Protein AF-A0A535KXI9-F1 (afdb_monomer_lite)

Secondary structure (DSSP, 8-state):
--TTS--HHHHHH-GGGTSSS---HHHHHHHHHHHHHHHHHHHHHHHHHHHHHHHHHHHHHHHHHHHHHHTT--EEE--STHHHHHHHHHHHHHHS-SSTTPPP--EEEGGG-HHHHHHHHHHT-GGG-

Sequence (129 aa):
MNDSEGSEYDRLFYPFLFEGGKASIEDVLAQVRHSTLEKCREVIELRRATLEHSGERIVAAGQAMAQAFAAGATLLAFGNGGSTTDAQDLVTELLNPPFAGWSPLPAIALTNDIAVVTAVGNDVGFDNV

pLDDT: mean 89.34, std 12.69, range [40.22, 98.38]

Structure (mmCIF, N/CA/C/O backbone):
data_AF-A0A535KXI9-F1
#
_entry.id   AF-A0A535KXI9-F1
#
loop_
_atom_site.group_PDB
_atom_site.id
_atom_site.type_symbol
_atom_site.label_atom_id
_atom_site.label_alt_id
_atom_site.label_comp_id
_atom_site.label_asym_id
_atom_site.label_entity_id
_atom_site.label_seq_id
_atom_site.pdbx_PDB_ins_code
_atom_site.Cartn_x
_atom_site.Cartn_y
_atom_site.Cartn_z
_atom_site.occupancy
_atom_site.B_iso_or_equiv
_atom_site.auth_seq_id
_atom_site.auth_comp_id
_atom_site.auth_asym_id
_atom_site.auth_atom_id
_atom_site.pdbx_PDB_model_num
ATOM 1 N N . MET A 1 1 ? 33.496 -24.073 -16.289 1.00 40.22 1 MET A N 1
ATOM 2 C CA . MET A 1 1 ? 32.060 -23.803 -16.490 1.00 40.22 1 MET A CA 1
ATOM 3 C C . MET A 1 1 ? 31.958 -22.381 -16.990 1.00 40.22 1 MET A C 1
ATOM 5 O O . MET A 1 1 ? 32.615 -21.518 -16.427 1.00 40.22 1 MET A O 1
ATOM 9 N N . ASN A 1 2 ? 31.312 -22.188 -18.135 1.00 41.38 2 ASN A N 1
ATOM 10 C CA . ASN A 1 2 ? 31.243 -20.902 -18.817 1.00 41.38 2 ASN A CA 1
ATOM 11 C C . ASN A 1 2 ? 30.023 -20.155 -18.248 1.00 41.38 2 ASN A C 1
ATOM 13 O O . ASN A 1 2 ? 28.908 -20.391 -18.696 1.00 41.38 2 ASN A O 1
ATOM 17 N N . ASP A 1 3 ? 30.220 -19.305 -17.235 1.00 54.34 3 ASP A N 1
ATOM 18 C CA . ASP A 1 3 ? 29.155 -18.522 -16.562 1.00 54.34 3 ASP A CA 1
ATOM 19 C C . ASP A 1 3 ? 28.507 -17.451 -17.470 1.00 54.34 3 ASP A C 1
ATOM 21 O O . ASP A 1 3 ? 27.724 -16.620 -17.021 1.00 54.34 3 ASP A O 1
ATOM 25 N N . SER A 1 4 ? 28.825 -17.444 -18.765 1.00 56.81 4 SER A N 1
ATOM 26 C CA . SER A 1 4 ? 28.363 -16.447 -19.732 1.00 56.81 4 SER A CA 1
ATOM 27 C C . SER A 1 4 ? 26.992 -16.743 -20.343 1.00 56.81 4 SER A C 1
ATOM 29 O O . SER A 1 4 ? 26.534 -15.966 -21.173 1.00 56.81 4 SER A O 1
ATOM 31 N N . GLU A 1 5 ? 26.368 -17.878 -20.020 1.00 62.66 5 GLU A N 1
ATOM 32 C CA . GLU A 1 5 ? 25.180 -18.356 -20.740 1.00 62.66 5 GLU A CA 1
ATOM 33 C C . GLU A 1 5 ? 23.839 -18.110 -20.029 1.00 62.66 5 GLU A C 1
ATOM 35 O O . GLU A 1 5 ? 22.813 -18.133 -20.712 1.00 62.66 5 GLU A O 1
ATOM 40 N N . GLY A 1 6 ? 23.824 -17.842 -18.716 1.00 65.19 6 GLY A N 1
ATOM 41 C CA . GLY A 1 6 ? 22.587 -17.689 -17.929 1.00 65.19 6 GLY A CA 1
ATOM 42 C C . GLY A 1 6 ? 21.707 -18.950 -17.898 1.00 65.19 6 GLY A C 1
ATOM 43 O O . GLY A 1 6 ? 21.843 -19.854 -18.725 1.00 65.19 6 GLY A O 1
ATOM 44 N N . SER A 1 7 ? 20.798 -19.043 -16.928 1.00 78.56 7 SER A N 1
ATOM 45 C CA . SER A 1 7 ? 19.780 -20.098 -16.896 1.00 78.56 7 SER A CA 1
ATOM 46 C C . SER A 1 7 ? 18.672 -19.847 -17.930 1.00 78.56 7 SER A C 1
ATOM 48 O O . SER A 1 7 ? 18.518 -18.744 -18.455 1.00 78.56 7 SER A O 1
ATOM 50 N N . GLU A 1 8 ? 17.857 -20.865 -18.216 1.00 74.31 8 GLU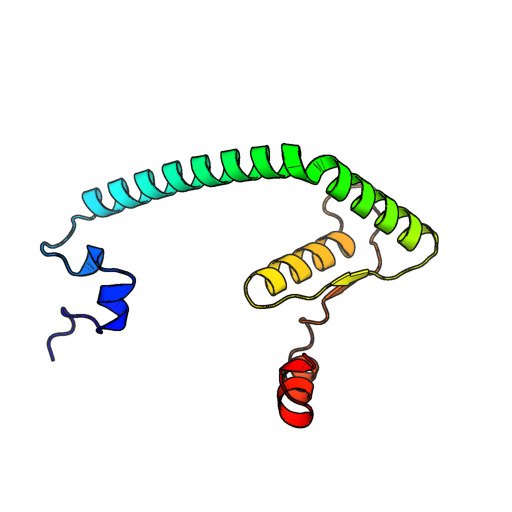 A N 1
ATOM 51 C CA . GLU A 1 8 ? 16.674 -20.729 -19.083 1.00 74.31 8 GLU A CA 1
ATOM 52 C C . GLU A 1 8 ? 15.701 -19.648 -18.569 1.00 74.31 8 GLU A C 1
ATOM 54 O O . GLU A 1 8 ? 15.144 -18.885 -19.359 1.00 74.31 8 GLU A O 1
ATOM 59 N N . TYR A 1 9 ? 15.580 -19.511 -17.244 1.00 71.56 9 TYR A N 1
ATOM 60 C CA . TYR A 1 9 ? 14.810 -18.445 -16.601 1.00 71.56 9 TYR A CA 1
ATOM 61 C C . TYR A 1 9 ? 15.388 -17.058 -16.883 1.00 71.56 9 TYR A C 1
ATOM 63 O O . TYR A 1 9 ? 14.640 -16.130 -17.192 1.00 71.56 9 TYR A O 1
ATOM 71 N N . ASP A 1 10 ? 16.713 -16.917 -16.832 1.00 72.38 10 ASP A N 1
ATOM 72 C CA . ASP A 1 10 ? 17.371 -15.633 -17.081 1.00 72.38 10 ASP A CA 1
ATOM 73 C C . ASP A 1 10 ? 17.147 -15.169 -18.523 1.00 72.38 10 ASP A C 1
ATOM 75 O O . ASP A 1 10 ? 16.924 -13.986 -18.765 1.00 72.38 10 ASP A O 1
ATOM 79 N N . ARG A 1 11 ? 17.120 -16.098 -19.485 1.00 69.12 11 ARG A N 1
ATOM 80 C CA . ARG A 1 11 ? 16.849 -15.781 -20.896 1.00 69.12 11 ARG A CA 1
ATOM 81 C C . ARG A 1 11 ? 15.387 -15.432 -21.162 1.00 69.12 11 ARG A C 1
ATOM 83 O O . ARG A 1 11 ? 15.118 -14.649 -22.065 1.00 69.12 11 ARG A O 1
ATOM 90 N N . LEU A 1 12 ? 14.453 -15.984 -20.388 1.00 74.00 12 LEU A N 1
ATOM 91 C CA . LEU A 1 12 ? 13.030 -15.662 -20.506 1.00 74.00 12 LEU A CA 1
ATOM 92 C C . LEU A 1 12 ? 12.717 -14.255 -19.978 1.00 74.00 12 LEU A C 1
ATOM 94 O O . LEU A 1 12 ? 11.966 -13.515 -20.610 1.00 74.00 12 LEU A O 1
ATOM 98 N N . PHE A 1 13 ? 13.281 -13.886 -18.824 1.00 65.94 13 PHE A N 1
ATOM 99 C CA . PHE A 1 13 ? 12.980 -12.609 -18.168 1.00 65.94 13 PHE A CA 1
ATOM 100 C C . PHE A 1 13 ? 13.929 -11.475 -18.561 1.00 65.94 13 PHE A C 1
ATOM 102 O O . PHE A 1 13 ? 13.535 -10.308 -18.528 1.00 65.94 13 PHE A O 1
ATOM 109 N N . TYR A 1 14 ? 15.152 -11.804 -18.976 1.00 6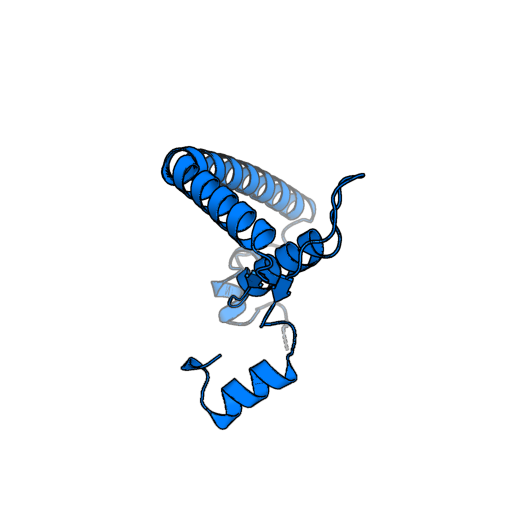8.75 14 TYR A N 1
ATOM 110 C CA . TYR A 1 14 ? 16.179 -10.838 -19.359 1.00 68.75 14 TYR A CA 1
ATOM 111 C C . TYR A 1 14 ? 16.834 -11.185 -20.709 1.00 68.75 14 TYR A C 1
ATOM 113 O O . TYR A 1 14 ? 18.063 -11.226 -20.799 1.00 68.75 14 TYR A O 1
ATOM 121 N N . PRO A 1 15 ? 16.051 -11.408 -21.786 1.00 67.19 15 PRO A N 1
ATOM 122 C CA . PRO A 1 15 ? 16.577 -11.842 -23.089 1.00 67.19 15 PRO A CA 1
ATOM 123 C C . PRO A 1 15 ? 17.662 -10.902 -23.641 1.00 67.19 15 PRO A C 1
ATOM 125 O O . PRO A 1 15 ? 18.659 -11.345 -24.209 1.00 67.19 15 PRO A O 1
ATOM 128 N N . PHE A 1 16 ? 17.543 -9.604 -23.357 1.00 67.38 16 PHE A N 1
ATOM 129 C CA . PHE A 1 16 ? 18.493 -8.560 -23.749 1.00 67.38 16 PHE A CA 1
ATOM 130 C C . PHE A 1 16 ? 19.901 -8.700 -23.136 1.00 67.38 16 PHE A C 1
ATOM 132 O O . PHE A 1 16 ? 20.845 -8.116 -23.663 1.00 67.38 16 PHE A O 1
ATOM 139 N N . LEU A 1 17 ? 20.075 -9.466 -22.049 1.00 65.00 17 LEU A N 1
ATOM 140 C CA . LEU A 1 17 ? 21.400 -9.775 -21.490 1.00 65.00 17 LEU A CA 1
ATOM 141 C C . LEU A 1 17 ? 22.144 -10.853 -22.297 1.00 65.00 17 LEU A C 1
ATOM 143 O O . LEU A 1 17 ? 23.357 -10.998 -22.140 1.00 65.00 17 LEU A O 1
ATOM 147 N N . PHE A 1 18 ? 21.437 -11.597 -23.157 1.00 70.00 18 PHE A N 1
ATOM 148 C CA . PHE A 1 18 ? 21.944 -12.804 -23.819 1.00 70.00 18 PHE A CA 1
ATOM 149 C C . PHE A 1 18 ? 21.863 -12.764 -25.357 1.00 70.00 18 PHE A C 1
ATOM 151 O O . PHE A 1 18 ? 22.466 -13.610 -26.013 1.00 70.00 18 PHE A O 1
ATOM 158 N N . GLU A 1 19 ? 21.186 -11.776 -25.953 1.00 65.56 19 GLU A N 1
ATOM 159 C CA . GLU A 1 19 ? 20.950 -11.674 -27.409 1.00 65.56 19 GLU A CA 1
ATOM 160 C C . GLU A 1 19 ? 22.146 -11.196 -28.270 1.00 65.56 19 GLU A C 1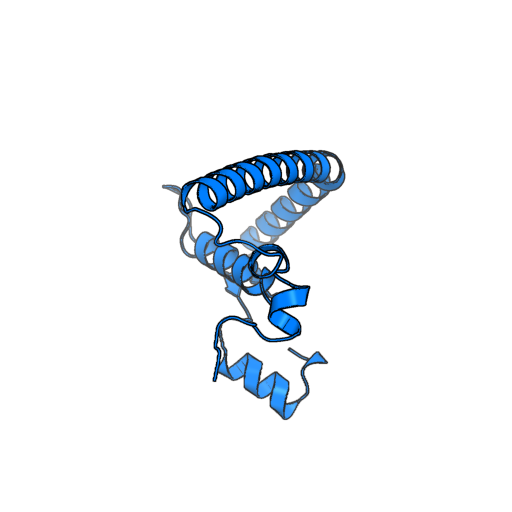
ATOM 162 O O . GLU A 1 19 ? 22.004 -10.974 -29.469 1.00 65.56 19 GLU A O 1
ATOM 167 N N . GLY A 1 20 ? 23.365 -11.169 -27.723 1.00 60.22 20 GLY A N 1
ATOM 168 C CA . GLY A 1 20 ? 24.594 -11.173 -28.526 1.00 60.22 20 GLY A CA 1
ATOM 169 C C . GLY A 1 20 ? 25.290 -9.817 -28.682 1.00 60.22 20 GLY A C 1
ATOM 170 O O . GLY A 1 20 ? 24.832 -8.913 -29.372 1.00 60.22 20 GLY A O 1
ATOM 171 N N . GLY A 1 21 ? 26.484 -9.742 -28.087 1.00 64.06 21 GLY A N 1
ATOM 172 C CA . GLY A 1 21 ? 27.366 -8.574 -28.044 1.00 64.06 21 GLY A CA 1
ATOM 173 C C . GLY A 1 21 ? 27.503 -8.059 -26.612 1.00 64.06 21 GLY A C 1
ATOM 174 O O . GLY A 1 21 ? 26.510 -7.944 -25.903 1.00 64.06 21 GLY A O 1
ATOM 175 N N . LYS A 1 22 ? 28.729 -7.769 -26.149 1.00 62.91 22 LYS A N 1
ATOM 176 C CA . LYS A 1 22 ? 28.914 -7.076 -24.863 1.00 62.91 22 LYS A CA 1
ATOM 177 C C . LYS A 1 22 ? 28.238 -5.711 -24.994 1.00 62.91 22 LYS A C 1
ATOM 179 O O . LYS A 1 22 ? 28.814 -4.838 -25.638 1.00 62.91 22 LYS A O 1
ATOM 184 N N . ALA A 1 23 ? 27.038 -5.549 -24.435 1.00 67.25 23 ALA A N 1
ATOM 185 C CA . ALA A 1 23 ? 26.379 -4.253 -24.368 1.00 67.25 23 ALA A CA 1
ATOM 186 C C . ALA A 1 23 ? 27.359 -3.270 -23.724 1.00 67.25 23 ALA A C 1
ATOM 188 O O . ALA A 1 23 ? 27.916 -3.553 -22.655 1.00 67.25 23 ALA A O 1
ATOM 189 N N . SER A 1 24 ? 27.648 -2.161 -24.402 1.00 83.62 24 SER A N 1
ATOM 190 C CA . SER A 1 24 ? 28.507 -1.158 -23.796 1.00 83.62 24 SER A CA 1
ATOM 191 C C . SER A 1 24 ? 27.763 -0.524 -22.621 1.00 83.62 24 SER A C 1
ATOM 193 O O . SER A 1 24 ? 26.530 -0.502 -22.575 1.00 83.62 24 SER A O 1
ATOM 195 N N . ILE A 1 25 ? 28.504 0.012 -21.651 1.00 84.94 25 ILE A N 1
ATOM 196 C CA . ILE A 1 25 ? 27.883 0.767 -20.556 1.00 84.94 25 ILE A CA 1
ATOM 197 C C . ILE A 1 25 ? 27.029 1.923 -21.098 1.00 84.94 25 ILE A C 1
ATOM 199 O O . ILE A 1 25 ? 25.993 2.240 -20.525 1.00 84.94 25 ILE A O 1
ATOM 203 N N . GLU A 1 26 ? 27.430 2.509 -22.227 1.00 88.19 26 GLU A N 1
ATOM 204 C CA . GLU A 1 26 ? 26.692 3.565 -22.916 1.00 88.19 26 GLU A CA 1
ATOM 205 C C . GLU A 1 26 ? 25.340 3.062 -23.439 1.00 88.19 26 GLU A C 1
ATOM 207 O O . GLU A 1 26 ? 24.319 3.702 -23.187 1.00 88.19 26 GLU A O 1
ATOM 212 N N . ASP A 1 27 ? 25.305 1.878 -24.058 1.00 82.31 27 ASP A N 1
ATOM 213 C CA . ASP A 1 27 ? 24.067 1.261 -24.551 1.00 82.31 27 ASP A CA 1
ATOM 214 C C . ASP A 1 27 ? 23.109 0.919 -23.404 1.00 82.31 27 ASP A C 1
ATOM 216 O O . ASP A 1 27 ? 21.916 1.220 -23.472 1.00 82.31 27 ASP A O 1
ATOM 220 N N . VAL A 1 28 ? 23.626 0.340 -22.315 1.00 83.69 28 VAL A N 1
ATOM 221 C CA . VAL A 1 28 ? 22.819 0.008 -21.130 1.00 83.69 28 VAL A CA 1
ATOM 222 C C . VAL A 1 28 ? 22.249 1.276 -20.498 1.00 83.69 28 VAL A C 1
ATOM 224 O O . VAL A 1 28 ? 21.059 1.331 -20.191 1.00 83.69 28 VAL A O 1
ATOM 227 N N . LEU A 1 29 ? 23.059 2.325 -20.338 1.00 89.62 29 LEU A N 1
ATOM 228 C CA . LEU A 1 29 ? 22.595 3.602 -19.794 1.00 89.62 29 LEU A CA 1
ATOM 229 C C . LEU A 1 29 ? 21.544 4.258 -20.698 1.00 89.62 29 LEU A C 1
ATOM 231 O O . LEU A 1 29 ? 20.555 4.797 -20.193 1.00 89.62 29 LEU A O 1
ATOM 235 N N . ALA A 1 30 ? 21.713 4.183 -22.020 1.00 86.25 30 ALA A N 1
ATOM 236 C CA . ALA A 1 30 ? 20.725 4.674 -22.974 1.00 86.25 30 ALA A CA 1
ATOM 237 C C . ALA A 1 30 ? 19.394 3.910 -22.856 1.00 86.25 30 ALA A C 1
ATOM 239 O O . ALA A 1 30 ? 18.332 4.537 -22.809 1.00 86.25 30 ALA A O 1
ATOM 240 N N . GLN A 1 31 ? 19.441 2.580 -22.732 1.00 83.25 31 GLN A N 1
ATOM 241 C CA . GLN A 1 31 ? 18.258 1.735 -22.556 1.00 83.25 31 GLN A CA 1
ATOM 242 C C . GLN A 1 31 ? 17.565 1.964 -21.210 1.00 83.25 31 GLN A C 1
ATOM 244 O O . GLN A 1 31 ? 16.348 2.124 -21.186 1.00 83.25 31 GLN A O 1
ATOM 249 N N . VAL A 1 32 ? 18.311 2.057 -20.103 1.00 87.75 32 VAL A N 1
ATOM 250 C CA . VAL A 1 32 ? 17.756 2.365 -18.772 1.00 87.75 32 VAL A CA 1
ATOM 251 C C . VAL A 1 32 ? 17.090 3.738 -18.773 1.00 87.75 32 VAL A C 1
ATOM 253 O O . VAL A 1 32 ? 15.987 3.897 -18.251 1.00 87.75 32 VAL A O 1
ATOM 256 N N . ARG A 1 33 ? 17.717 4.743 -19.396 1.00 93.00 33 ARG A N 1
ATOM 257 C CA . ARG A 1 33 ? 17.108 6.070 -19.543 1.00 93.00 33 ARG A CA 1
ATOM 258 C C . ARG A 1 33 ? 15.816 5.995 -20.353 1.00 93.00 33 ARG A C 1
ATOM 260 O O . ARG A 1 33 ? 14.827 6.613 -19.967 1.00 93.00 33 ARG A O 1
ATOM 267 N N . HIS A 1 34 ? 15.828 5.276 -21.473 1.00 87.00 34 HIS A N 1
ATOM 268 C CA . HIS A 1 34 ? 14.651 5.110 -22.317 1.00 87.00 34 HIS A CA 1
ATOM 269 C C . HIS A 1 34 ? 13.513 4.411 -21.561 1.00 87.00 34 HIS A C 1
ATOM 271 O O . HIS A 1 34 ? 12.424 4.975 -21.469 1.00 87.00 34 HIS A O 1
ATOM 277 N N . SER A 1 35 ? 13.779 3.256 -20.945 1.00 88.56 35 SER A N 1
ATOM 278 C CA . SER A 1 35 ? 12.778 2.489 -20.199 1.00 88.56 35 SER A CA 1
ATOM 279 C C . SER A 1 35 ? 12.231 3.263 -19.001 1.00 88.56 35 SER A C 1
ATOM 281 O O . SER A 1 35 ? 11.029 3.233 -18.762 1.00 88.56 35 SER A O 1
ATOM 283 N N . THR A 1 36 ? 13.071 4.029 -18.299 1.00 92.06 36 THR A N 1
ATOM 284 C CA . THR A 1 36 ? 12.633 4.908 -17.203 1.00 92.06 36 THR A CA 1
ATOM 285 C C . THR A 1 36 ? 11.656 5.970 -17.705 1.00 92.06 36 THR A C 1
ATOM 287 O O . THR A 1 36 ? 10.602 6.164 -17.104 1.00 92.06 36 THR A O 1
ATOM 290 N N . LEU A 1 37 ? 11.968 6.644 -18.819 1.00 94.94 37 LEU A N 1
ATOM 291 C CA . LEU A 1 37 ? 11.087 7.670 -19.387 1.00 94.94 37 LEU A CA 1
ATOM 292 C C . LEU A 1 37 ? 9.759 7.082 -19.876 1.00 94.94 37 LEU A C 1
ATOM 294 O O . LEU A 1 37 ? 8.714 7.684 -19.629 1.00 94.94 37 LEU A O 1
ATOM 298 N N . GLU A 1 38 ? 9.789 5.917 -20.523 1.00 93.25 38 GLU A N 1
ATOM 299 C CA . GLU A 1 38 ? 8.574 5.198 -20.922 1.00 93.25 38 GLU A CA 1
ATOM 300 C C . GLU A 1 38 ? 7.739 4.808 -19.698 1.00 93.25 38 GLU A C 1
ATOM 302 O O . GLU A 1 38 ? 6.556 5.137 -19.635 1.00 93.25 38 GLU A O 1
ATOM 307 N N . LYS A 1 39 ? 8.356 4.231 -18.657 1.00 92.25 39 LYS A N 1
ATOM 308 C CA . LYS A 1 39 ? 7.653 3.856 -17.420 1.00 92.25 39 LYS A CA 1
ATOM 309 C C . LYS A 1 39 ? 7.036 5.061 -16.716 1.00 92.25 39 LYS A C 1
ATOM 311 O O . LYS A 1 39 ? 5.916 4.976 -16.220 1.00 92.25 39 LYS A O 1
ATOM 316 N N . CYS A 1 40 ? 7.735 6.197 -16.697 1.00 96.88 40 CYS A N 1
ATOM 317 C CA . CYS A 1 40 ? 7.192 7.448 -16.177 1.00 96.88 40 CYS A CA 1
ATOM 318 C C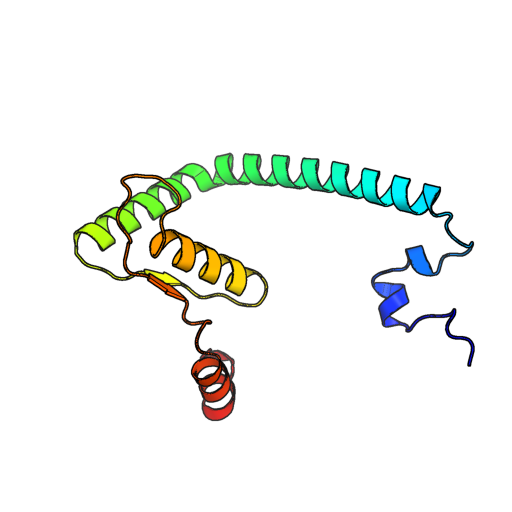 . CYS A 1 40 ? 5.939 7.881 -16.946 1.00 96.88 40 CYS A C 1
ATOM 320 O O . CYS A 1 40 ? 4.950 8.255 -16.317 1.00 96.88 40 CYS A O 1
ATOM 322 N N . ARG A 1 41 ? 5.959 7.817 -18.284 1.00 97.25 41 ARG A N 1
ATOM 323 C CA . ARG A 1 41 ? 4.789 8.145 -19.115 1.00 97.25 41 ARG A CA 1
ATOM 324 C C . ARG A 1 41 ? 3.631 7.196 -18.831 1.00 97.25 41 ARG A C 1
ATOM 326 O O . ARG A 1 41 ? 2.541 7.669 -18.528 1.00 97.25 41 ARG A O 1
ATOM 333 N N . GLU A 1 42 ? 3.882 5.888 -18.842 1.00 96.94 42 GLU A N 1
ATOM 334 C CA . GLU A 1 42 ? 2.876 4.863 -18.533 1.00 96.94 42 GLU A CA 1
ATOM 335 C C . GLU A 1 42 ? 2.226 5.093 -17.163 1.00 96.94 42 GLU A C 1
ATOM 337 O O . GLU A 1 42 ? 1.003 5.086 -17.049 1.00 96.94 42 GLU A O 1
ATOM 342 N N . VAL A 1 43 ? 3.027 5.346 -16.121 1.00 97.38 43 VAL A N 1
ATOM 343 C CA . VAL A 1 43 ? 2.522 5.597 -14.762 1.00 97.38 43 VAL A CA 1
ATOM 344 C C . VAL A 1 43 ? 1.679 6.869 -14.697 1.00 97.38 43 VAL A C 1
ATOM 346 O O . VAL A 1 43 ? 0.654 6.884 -14.015 1.00 97.38 43 VAL A O 1
ATOM 349 N N . ILE A 1 44 ? 2.086 7.941 -15.382 1.00 98.06 44 ILE A N 1
ATOM 350 C CA . ILE A 1 44 ? 1.317 9.193 -15.419 1.00 98.06 44 ILE A CA 1
ATOM 351 C C . ILE A 1 44 ? -0.038 8.966 -16.093 1.00 98.06 44 ILE A C 1
ATOM 353 O O . ILE A 1 44 ? -1.062 9.365 -15.535 1.00 98.06 44 ILE A O 1
ATOM 357 N N . GLU A 1 45 ? -0.057 8.301 -17.249 1.00 98.19 45 GLU A N 1
ATOM 358 C CA . GLU A 1 45 ? -1.301 8.009 -17.967 1.00 98.19 45 GLU A CA 1
ATOM 359 C C . GLU A 1 45 ? -2.215 7.081 -17.163 1.00 98.19 45 GLU A C 1
ATOM 361 O O . GLU A 1 45 ? -3.402 7.368 -17.006 1.00 98.19 45 GLU A O 1
ATOM 366 N N . LEU A 1 46 ? -1.662 6.026 -16.558 1.00 97.56 46 LEU A N 1
ATOM 367 C CA . LEU A 1 46 ? -2.424 5.111 -15.711 1.00 97.56 46 LEU A CA 1
ATOM 368 C C . LEU A 1 46 ? -3.044 5.830 -14.508 1.00 97.56 46 LEU A C 1
ATOM 370 O O . LEU A 1 46 ? -4.210 5.601 -14.184 1.00 97.5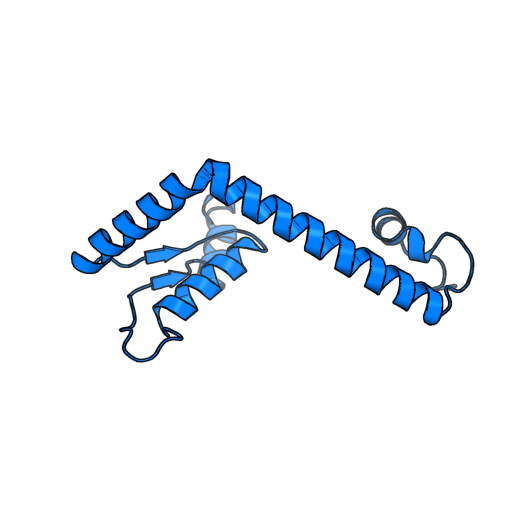6 46 LEU A O 1
ATOM 374 N N . ARG A 1 47 ? -2.294 6.720 -13.846 1.00 97.81 47 ARG A N 1
ATOM 375 C CA . ARG A 1 47 ? -2.809 7.520 -12.724 1.00 97.81 47 ARG A CA 1
ATOM 376 C C . ARG A 1 47 ? -3.928 8.455 -13.166 1.00 97.81 47 ARG A C 1
ATOM 378 O O . ARG A 1 47 ? -4.935 8.540 -12.468 1.00 97.81 47 ARG A O 1
ATOM 385 N N . ARG A 1 48 ? -3.790 9.116 -14.321 1.00 98.12 48 ARG A N 1
ATOM 386 C CA . ARG A 1 48 ? -4.849 9.973 -14.876 1.00 98.12 48 ARG A CA 1
ATOM 387 C C . ARG A 1 48 ? -6.118 9.166 -15.151 1.00 98.12 48 ARG A C 1
ATOM 389 O O . ARG A 1 48 ? -7.167 9.511 -14.618 1.00 98.12 48 ARG A O 1
ATOM 396 N N . ALA A 1 49 ? -6.002 8.052 -15.872 1.00 98.00 49 ALA A N 1
ATOM 397 C CA . ALA A 1 49 ? -7.133 7.174 -16.173 1.00 98.00 49 ALA A CA 1
ATOM 398 C C . ALA A 1 49 ? -7.789 6.607 -14.899 1.00 98.00 49 ALA A C 1
ATOM 400 O O . ALA A 1 49 ? -9.012 6.519 -14.800 1.00 98.00 49 ALA A O 1
ATOM 401 N N . THR A 1 50 ? -6.984 6.264 -13.888 1.00 97.81 50 THR A N 1
ATOM 402 C CA . THR A 1 50 ? -7.480 5.781 -12.590 1.00 97.81 50 THR A CA 1
ATOM 403 C C . THR A 1 50 ? -8.294 6.854 -11.872 1.00 97.81 50 THR A C 1
ATOM 405 O O . THR A 1 50 ? -9.366 6.554 -11.351 1.00 97.81 50 THR A O 1
ATOM 408 N N . LEU A 1 51 ? -7.820 8.103 -11.856 1.00 97.31 51 LEU A N 1
ATOM 409 C CA . LEU A 1 51 ? -8.550 9.217 -11.251 1.00 97.31 51 LEU A CA 1
ATOM 410 C C . LEU A 1 51 ? -9.842 9.533 -12.007 1.00 97.31 51 LEU A C 1
ATOM 412 O O . LEU A 1 51 ? -10.866 9.762 -11.370 1.00 97.31 51 LEU A O 1
ATOM 416 N N . GLU A 1 52 ? -9.823 9.488 -13.338 1.00 98.06 52 GLU A N 1
ATOM 417 C CA . GLU A 1 52 ? -11.024 9.681 -14.159 1.00 98.06 52 GLU A CA 1
ATOM 418 C C . GLU A 1 52 ? -12.076 8.594 -13.900 1.00 98.06 52 GLU A C 1
ATOM 420 O O . GLU A 1 52 ? -13.259 8.898 -13.774 1.00 98.06 52 GLU A O 1
ATOM 425 N N . HIS A 1 53 ? -11.660 7.330 -13.776 1.00 97.88 53 HIS A N 1
ATOM 426 C CA . HIS A 1 53 ? -12.590 6.213 -13.602 1.00 97.88 53 HIS A CA 1
ATOM 427 C C . HIS A 1 53 ? -13.028 5.985 -12.146 1.00 97.88 53 HIS A C 1
ATOM 429 O O . HIS A 1 53 ? -14.145 5.540 -11.890 1.00 97.88 53 HIS A O 1
ATOM 435 N N . SER A 1 54 ? -12.137 6.235 -11.184 1.00 97.88 54 SER A N 1
ATOM 436 C CA . SER A 1 54 ? -12.305 5.820 -9.782 1.00 97.88 54 SER A CA 1
ATOM 437 C C . SER A 1 54 ? -12.187 6.960 -8.773 1.00 97.88 54 SER A C 1
ATOM 439 O O . SER A 1 54 ? -12.288 6.703 -7.573 1.00 97.88 54 SER A O 1
ATOM 441 N N . GLY A 1 55 ? -12.001 8.208 -9.212 1.00 97.88 55 GLY A N 1
ATOM 442 C CA . GLY A 1 55 ? -11.790 9.356 -8.325 1.00 97.88 55 GLY A CA 1
ATOM 443 C C . GLY A 1 55 ? -12.891 9.520 -7.278 1.00 97.88 55 GLY A C 1
ATOM 444 O O . GLY A 1 55 ? -12.598 9.653 -6.091 1.00 97.88 55 GLY A O 1
ATOM 445 N N . GLU A 1 56 ? -14.158 9.402 -7.683 1.00 98.06 56 GLU A N 1
ATOM 446 C CA . GLU A 1 56 ? -15.295 9.478 -6.755 1.00 98.06 56 GLU A CA 1
ATOM 447 C C . GLU A 1 56 ? -15.255 8.371 -5.692 1.00 98.06 56 GLU A C 1
ATOM 449 O O . GLU A 1 56 ? -15.505 8.626 -4.514 1.00 98.06 56 GLU A O 1
ATOM 454 N N . ARG A 1 57 ? -14.873 7.146 -6.078 1.00 98.25 57 ARG A N 1
ATOM 455 C CA . ARG A 1 57 ? -14.754 6.009 -5.151 1.00 98.25 57 ARG A CA 1
ATOM 456 C C . ARG A 1 57 ? -13.608 6.198 -4.162 1.00 98.25 57 ARG A C 1
ATOM 458 O O . ARG A 1 57 ? -13.763 5.844 -2.997 1.00 98.25 57 ARG A O 1
ATOM 465 N N . ILE A 1 58 ? -12.486 6.765 -4.605 1.00 97.31 58 ILE A N 1
ATOM 466 C CA . ILE A 1 58 ? -11.338 7.079 -3.742 1.00 97.31 58 ILE A CA 1
ATOM 467 C C . ILE A 1 58 ? -11.741 8.123 -2.693 1.00 97.31 58 ILE A C 1
ATOM 469 O O . ILE A 1 58 ? -11.487 7.932 -1.505 1.00 97.31 58 ILE A O 1
ATOM 473 N N . VAL A 1 59 ? -12.428 9.193 -3.108 1.00 98.00 59 VAL A N 1
ATOM 474 C CA . VAL A 1 59 ? -12.928 10.226 -2.185 1.00 98.00 59 VAL A CA 1
ATOM 475 C C . VAL A 1 59 ? -13.930 9.636 -1.193 1.00 98.00 59 VAL A C 1
ATOM 477 O O . VAL A 1 59 ? -13.810 9.875 0.009 1.00 98.00 59 VAL A O 1
ATOM 480 N N . ALA A 1 60 ? -14.881 8.829 -1.669 1.00 98.31 60 ALA A N 1
ATOM 481 C CA . ALA A 1 60 ? -15.861 8.171 -0.809 1.00 98.31 60 ALA A CA 1
ATOM 482 C C . ALA A 1 60 ? -15.195 7.240 0.221 1.00 98.31 60 ALA A C 1
ATOM 484 O O . ALA A 1 60 ? -15.575 7.252 1.392 1.00 98.31 60 ALA A O 1
ATOM 485 N N . ALA A 1 61 ? -14.168 6.482 -0.180 1.00 97.75 61 ALA A N 1
ATOM 486 C CA . ALA A 1 61 ? -13.396 5.640 0.732 1.00 97.75 61 ALA A CA 1
ATOM 487 C C . ALA A 1 61 ? -12.688 6.473 1.813 1.00 97.75 61 ALA A C 1
ATOM 489 O O . ALA A 1 61 ? -12.799 6.159 2.998 1.00 97.75 61 ALA A O 1
ATOM 490 N N . GLY A 1 62 ? -12.040 7.580 1.434 1.00 96.81 62 GLY A N 1
ATOM 491 C CA . GLY A 1 62 ? -11.395 8.488 2.387 1.00 96.81 62 GLY A CA 1
ATOM 492 C C . GLY A 1 62 ? -12.380 9.115 3.382 1.00 96.81 62 GLY A C 1
ATOM 493 O O . GLY A 1 62 ? -12.098 9.191 4.577 1.00 96.81 62 GLY A O 1
ATOM 494 N N . GLN A 1 63 ? -13.572 9.505 2.921 1.00 98.25 63 GLN A N 1
ATOM 495 C CA . GLN A 1 63 ? -14.633 10.023 3.792 1.00 98.25 63 GLN A CA 1
ATOM 496 C C . GLN A 1 63 ? -15.150 8.961 4.769 1.00 98.25 63 GLN A C 1
ATOM 498 O O . GLN A 1 63 ? -15.329 9.257 5.951 1.00 98.25 63 GLN A O 1
ATOM 503 N N . ALA A 1 64 ? -15.351 7.726 4.302 1.00 98.31 64 ALA A N 1
ATOM 504 C CA . ALA A 1 64 ? -15.767 6.616 5.154 1.00 98.31 64 ALA A CA 1
ATOM 505 C C . ALA A 1 64 ? -14.712 6.302 6.228 1.00 98.31 64 ALA A C 1
ATOM 507 O O . ALA A 1 64 ? -15.055 6.130 7.398 1.00 98.31 64 ALA A O 1
ATOM 508 N N . MET A 1 65 ? -13.425 6.307 5.862 1.00 97.31 65 MET A N 1
ATOM 509 C CA . MET A 1 65 ? -12.322 6.148 6.815 1.00 97.31 65 MET A CA 1
ATOM 510 C C . MET A 1 65 ? -12.315 7.267 7.860 1.00 97.31 65 MET A C 1
ATOM 512 O O . MET A 1 65 ? -12.234 6.989 9.054 1.00 97.31 65 MET A O 1
ATOM 516 N N . ALA A 1 66 ? -12.460 8.528 7.440 1.00 96.56 66 ALA A N 1
ATOM 517 C CA . ALA A 1 66 ? -12.496 9.665 8.358 1.00 96.56 66 ALA A CA 1
ATOM 518 C C . ALA A 1 66 ? -13.656 9.566 9.366 1.00 96.56 66 ALA A C 1
ATOM 520 O O . ALA A 1 66 ? -13.463 9.807 10.558 1.00 96.56 66 ALA A O 1
ATOM 521 N N . GLN A 1 67 ? -14.846 9.163 8.908 1.00 98.31 67 GLN A N 1
ATOM 522 C CA . GLN A 1 67 ? -15.998 8.928 9.784 1.00 98.31 67 GLN A CA 1
ATOM 523 C C . GLN A 1 67 ? -15.743 7.781 10.770 1.00 98.31 67 GLN A C 1
ATOM 525 O O . GLN A 1 67 ? -16.059 7.911 11.952 1.00 98.31 67 GLN A O 1
ATOM 530 N N . ALA A 1 68 ? -15.135 6.684 10.313 1.00 98.38 68 ALA A N 1
ATOM 531 C CA . ALA A 1 68 ? -14.787 5.556 11.170 1.00 98.38 68 ALA A CA 1
ATOM 532 C C . ALA A 1 68 ? -13.775 5.960 12.256 1.00 98.38 68 ALA A C 1
ATOM 534 O O . ALA A 1 68 ? -13.980 5.655 13.431 1.00 98.38 68 ALA A O 1
ATOM 535 N N . PHE A 1 69 ? -12.729 6.712 11.902 1.00 97.88 69 PHE A N 1
ATOM 536 C CA . PHE A 1 69 ? -11.762 7.223 12.875 1.00 97.88 69 PHE A CA 1
ATOM 537 C C . PHE A 1 69 ? -12.395 8.181 13.886 1.00 97.88 69 PHE A C 1
ATOM 539 O O . PHE A 1 69 ? -12.112 8.078 15.077 1.00 97.88 69 PHE A O 1
ATOM 546 N N . ALA A 1 70 ? -13.298 9.064 13.448 1.00 97.19 70 ALA A N 1
ATOM 547 C CA . ALA A 1 70 ? -14.037 9.945 14.354 1.00 97.19 70 ALA A CA 1
ATOM 548 C C . ALA A 1 70 ? -14.912 9.164 15.354 1.00 97.19 70 ALA A C 1
ATOM 550 O O . ALA A 1 70 ? -15.140 9.628 16.470 1.00 97.19 70 ALA A O 1
ATOM 551 N N . ALA A 1 71 ? -15.364 7.965 14.976 1.00 98.25 71 ALA A N 1
ATOM 552 C CA . ALA A 1 71 ? -16.078 7.033 15.846 1.00 98.25 71 ALA A CA 1
ATOM 553 C C . ALA A 1 71 ? -15.151 6.129 16.691 1.00 98.25 71 ALA A C 1
ATOM 555 O O . ALA A 1 71 ? -15.641 5.251 17.399 1.00 98.25 71 ALA A O 1
ATOM 556 N N . GLY A 1 72 ? -13.829 6.327 16.638 1.00 97.75 72 GLY A N 1
ATOM 557 C CA . GLY A 1 72 ? -12.846 5.561 17.411 1.00 97.75 72 GLY A CA 1
ATOM 558 C C . GLY A 1 72 ? -12.428 4.227 16.783 1.00 97.75 72 GLY A C 1
ATOM 559 O O . GLY A 1 72 ? -11.891 3.371 17.484 1.00 97.75 72 GLY A O 1
ATOM 560 N N . ALA A 1 73 ? -12.676 4.020 15.487 1.00 98.38 73 ALA A N 1
ATOM 561 C CA . ALA A 1 73 ? -12.241 2.812 14.790 1.00 98.38 73 ALA A CA 1
ATOM 562 C C . ALA A 1 73 ? -10.713 2.753 14.619 1.00 98.38 73 ALA A C 1
ATOM 564 O O . ALA A 1 73 ? -10.023 3.768 14.659 1.00 98.38 73 ALA A O 1
ATOM 565 N N . THR A 1 74 ? -10.203 1.546 14.376 1.00 98.19 74 THR A N 1
ATOM 566 C CA . THR A 1 74 ? -8.809 1.268 13.999 1.00 98.19 74 THR A CA 1
ATOM 567 C C . THR A 1 74 ? -8.780 0.714 12.579 1.00 98.19 74 THR A C 1
ATOM 569 O O . THR A 1 74 ? -9.580 -0.165 12.254 1.00 98.19 74 THR A O 1
ATOM 572 N N . LEU A 1 75 ? -7.873 1.205 11.733 1.00 97.75 75 LEU A N 1
ATOM 573 C CA . LEU A 1 75 ? -7.690 0.665 10.385 1.00 97.75 75 LEU A CA 1
ATOM 574 C C . LEU A 1 75 ? -6.896 -0.642 10.441 1.00 97.75 75 LEU A C 1
ATOM 576 O O . LEU A 1 75 ? -5.814 -0.684 11.020 1.00 97.75 75 LEU A O 1
ATOM 580 N N . LEU A 1 76 ? -7.399 -1.682 9.780 1.00 97.44 76 LEU A N 1
ATOM 581 C CA . LEU A 1 76 ? -6.647 -2.906 9.511 1.00 97.44 76 LEU A CA 1
ATOM 582 C C . LEU A 1 76 ? -6.286 -2.934 8.024 1.00 97.44 76 LEU A C 1
ATOM 584 O O . LEU A 1 76 ? -7.179 -2.900 7.178 1.00 97.44 76 LEU A O 1
ATOM 588 N N . ALA A 1 77 ? -4.994 -2.978 7.711 1.00 96.88 77 ALA A N 1
ATOM 589 C CA . ALA A 1 77 ? -4.476 -3.048 6.348 1.00 96.88 77 ALA A CA 1
ATOM 590 C C . ALA A 1 77 ? -3.766 -4.386 6.114 1.00 96.88 77 ALA A C 1
ATOM 592 O O . ALA A 1 77 ? -3.117 -4.927 7.010 1.00 96.88 77 ALA A O 1
ATOM 593 N N . PHE A 1 78 ? -3.903 -4.938 4.914 1.00 95.69 78 PHE A N 1
ATOM 594 C CA . PHE A 1 78 ? -3.332 -6.228 4.537 1.00 95.69 78 PHE A CA 1
ATOM 595 C C . PHE A 1 78 ? -3.202 -6.319 3.016 1.00 95.69 78 PHE A C 1
ATOM 597 O O . PHE A 1 78 ? -3.821 -5.553 2.277 1.00 95.69 78 PHE A O 1
ATOM 604 N N . GLY A 1 79 ? -2.385 -7.256 2.546 1.00 92.69 79 GLY A N 1
ATOM 605 C CA . GLY A 1 79 ? -2.118 -7.458 1.129 1.00 92.69 79 GLY A CA 1
ATOM 606 C C . GLY A 1 79 ? -1.037 -8.509 0.917 1.00 92.69 79 GLY A C 1
ATOM 607 O O . GLY A 1 79 ? -0.367 -8.908 1.867 1.00 92.69 79 GLY A O 1
ATOM 608 N N . ASN A 1 80 ? -0.856 -8.922 -0.337 1.00 92.00 80 ASN A N 1
ATOM 609 C CA . ASN A 1 80 ? 0.138 -9.913 -0.744 1.00 92.00 80 ASN A CA 1
ATOM 610 C C . ASN A 1 80 ? 1.234 -9.271 -1.603 1.00 92.00 80 ASN A C 1
ATOM 612 O O . ASN A 1 80 ? 0.947 -8.419 -2.448 1.00 92.00 80 ASN A O 1
ATOM 616 N N . GLY A 1 81 ? 2.481 -9.718 -1.437 1.00 89.88 81 GLY A N 1
ATOM 617 C CA . GLY A 1 81 ? 3.612 -9.250 -2.245 1.00 89.88 81 GLY A CA 1
ATOM 618 C C . GLY A 1 81 ? 3.796 -7.733 -2.148 1.00 89.88 81 GLY A C 1
ATOM 619 O O . GLY A 1 81 ? 3.892 -7.193 -1.053 1.00 89.88 81 GLY A O 1
ATOM 620 N N . GLY A 1 82 ? 3.810 -7.029 -3.284 1.00 92.06 82 GLY A N 1
ATOM 621 C CA . GLY A 1 82 ? 3.955 -5.566 -3.300 1.00 92.06 82 GLY A CA 1
ATOM 622 C C . GLY A 1 82 ? 2.871 -4.826 -2.505 1.00 92.06 82 GLY A C 1
ATOM 623 O O . GLY A 1 82 ? 3.169 -3.842 -1.839 1.00 92.06 82 GLY A O 1
ATOM 624 N N . SER A 1 83 ? 1.640 -5.347 -2.467 1.00 94.25 83 SER A N 1
ATOM 625 C CA . SER A 1 83 ? 0.554 -4.726 -1.696 1.00 94.25 83 SER A CA 1
ATOM 626 C C . SER A 1 83 ? 0.744 -4.845 -0.181 1.00 94.25 83 SER A C 1
ATOM 628 O O . SER A 1 83 ? 0.140 -4.082 0.568 1.00 94.25 83 SER A O 1
ATOM 630 N N . THR A 1 84 ? 1.586 -5.773 0.289 1.00 95.12 84 THR A N 1
ATOM 631 C CA . THR A 1 84 ? 2.031 -5.796 1.689 1.00 95.12 84 THR A CA 1
ATOM 632 C C . THR A 1 84 ? 2.816 -4.530 2.019 1.00 95.12 84 THR A C 1
ATOM 634 O O . THR A 1 84 ? 2.583 -3.928 3.062 1.00 95.12 84 THR A O 1
ATOM 637 N N . THR A 1 85 ? 3.708 -4.106 1.120 1.00 95.25 85 THR A N 1
ATOM 638 C CA . THR A 1 85 ? 4.489 -2.875 1.281 1.00 95.25 85 THR A CA 1
ATOM 639 C C . THR A 1 85 ? 3.578 -1.650 1.278 1.00 95.25 85 THR A C 1
ATOM 641 O O . THR A 1 85 ? 3.682 -0.833 2.184 1.00 95.25 85 THR A O 1
ATOM 644 N N . ASP A 1 86 ? 2.598 -1.579 0.370 1.00 96.00 86 ASP A N 1
ATOM 645 C CA . ASP A 1 86 ? 1.615 -0.483 0.364 1.00 96.00 86 ASP A CA 1
ATOM 646 C C . ASP A 1 86 ? 0.799 -0.422 1.675 1.00 96.00 86 ASP A C 1
ATOM 648 O O . ASP A 1 86 ? 0.566 0.654 2.230 1.00 96.00 86 ASP A O 1
ATOM 652 N N . ALA A 1 87 ? 0.367 -1.578 2.199 1.00 96.38 87 ALA A N 1
ATOM 653 C CA . ALA A 1 87 ? -0.364 -1.661 3.467 1.00 96.38 87 ALA A CA 1
ATOM 654 C C . ALA A 1 87 ? 0.491 -1.199 4.659 1.00 96.38 87 ALA A C 1
ATOM 656 O O . ALA A 1 87 ? -0.014 -0.533 5.566 1.00 96.38 87 ALA A O 1
ATOM 657 N N . GLN A 1 88 ? 1.778 -1.546 4.651 1.00 96.31 88 GLN A N 1
ATOM 658 C CA . GLN A 1 88 ? 2.748 -1.126 5.658 1.00 96.31 88 GLN A CA 1
ATOM 659 C C . GLN A 1 88 ? 2.995 0.376 5.612 1.00 96.31 88 GLN A C 1
ATOM 661 O O . GLN A 1 88 ? 2.881 1.028 6.648 1.00 96.31 88 GLN A O 1
ATOM 666 N N . ASP A 1 89 ? 3.254 0.921 4.425 1.00 95.88 89 ASP A N 1
ATOM 667 C CA . ASP A 1 89 ? 3.502 2.348 4.228 1.00 95.88 89 ASP A CA 1
ATOM 668 C C . ASP A 1 89 ? 2.300 3.179 4.692 1.00 95.88 89 ASP A C 1
ATOM 670 O O . ASP A 1 89 ? 2.462 4.103 5.491 1.00 95.88 89 ASP A O 1
ATOM 674 N N . LEU A 1 90 ? 1.077 2.789 4.308 1.00 95.56 90 LEU A N 1
ATOM 675 C CA . LEU A 1 90 ? -0.148 3.455 4.761 1.00 95.56 90 LEU A CA 1
ATOM 676 C C . LEU A 1 90 ? -0.273 3.459 6.291 1.00 95.56 90 LEU A C 1
ATOM 678 O O . LEU A 1 90 ? -0.589 4.485 6.894 1.00 95.56 90 LEU A O 1
ATOM 682 N N . VAL A 1 91 ? -0.041 2.314 6.936 1.00 97.38 91 VAL A N 1
ATOM 683 C CA . VAL A 1 91 ? -0.108 2.207 8.400 1.00 97.38 91 VAL A CA 1
ATOM 684 C C . VAL A 1 91 ? 0.976 3.061 9.054 1.00 97.38 91 VAL A C 1
ATOM 686 O O . VAL A 1 91 ? 0.699 3.749 10.036 1.00 97.38 91 VAL A O 1
ATOM 689 N N . THR A 1 92 ? 2.188 3.076 8.501 1.00 96.38 92 THR A N 1
ATOM 690 C CA . THR A 1 92 ? 3.292 3.902 8.995 1.00 96.38 92 THR A CA 1
ATOM 691 C C . THR A 1 92 ? 2.979 5.391 8.895 1.00 96.38 92 THR A C 1
ATOM 693 O O . THR A 1 92 ? 3.217 6.103 9.872 1.00 96.38 92 THR A O 1
ATOM 696 N N . GLU A 1 93 ? 2.416 5.856 7.779 1.00 96.00 93 GLU A N 1
ATOM 697 C CA . GLU A 1 93 ? 2.004 7.253 7.594 1.00 96.00 93 GLU A CA 1
ATOM 698 C C . GLU A 1 93 ? 0.857 7.652 8.528 1.00 96.00 93 GLU A C 1
ATOM 700 O O . GLU A 1 93 ? 0.847 8.762 9.054 1.00 96.00 93 GLU A O 1
ATOM 705 N N . LEU A 1 94 ? -0.099 6.756 8.790 1.00 96.44 94 LEU A N 1
ATOM 706 C CA . LEU A 1 94 ? -1.188 7.030 9.732 1.00 96.44 94 LEU A CA 1
ATOM 707 C C . LEU A 1 94 ? -0.686 7.114 11.175 1.00 96.44 94 LEU A C 1
ATOM 709 O O . LEU A 1 94 ? -1.107 7.999 11.918 1.00 96.44 94 LEU A O 1
ATOM 713 N N . LEU A 1 95 ? 0.233 6.232 11.570 1.00 96.81 95 LEU A N 1
ATOM 714 C CA . LEU A 1 95 ? 0.842 6.251 12.901 1.00 96.81 95 LEU A CA 1
ATOM 715 C C . LEU A 1 95 ? 1.841 7.406 13.072 1.00 96.81 95 LEU A C 1
ATOM 717 O O . LEU A 1 95 ? 2.003 7.911 14.182 1.00 96.81 95 LEU A O 1
ATOM 721 N N . ASN A 1 96 ? 2.496 7.837 11.990 1.00 96.25 96 ASN A N 1
ATOM 722 C CA . ASN A 1 96 ? 3.488 8.914 11.982 1.00 96.25 96 ASN A CA 1
ATOM 723 C C . ASN A 1 96 ? 3.208 9.900 10.834 1.00 96.25 96 ASN A C 1
ATOM 725 O O . ASN A 1 96 ? 3.923 9.886 9.827 1.00 96.25 96 ASN A O 1
ATOM 729 N N . PRO A 1 97 ? 2.189 10.769 10.969 1.00 94.50 97 PRO A N 1
ATOM 730 C CA . PRO A 1 97 ? 1.804 11.673 9.894 1.00 94.50 97 PRO A CA 1
ATOM 731 C C . PRO A 1 97 ? 2.962 12.580 9.451 1.00 94.50 97 PRO A C 1
ATOM 733 O O . PRO A 1 97 ? 3.591 13.223 10.295 1.00 94.50 97 PRO A O 1
ATOM 736 N N . PRO A 1 98 ? 3.236 12.697 8.137 1.00 90.25 98 PRO A N 1
ATOM 737 C CA . PRO A 1 98 ? 4.376 13.468 7.636 1.00 90.25 98 PRO A CA 1
ATOM 738 C C . PRO A 1 98 ? 4.166 14.989 7.721 1.00 90.25 98 PRO A C 1
ATOM 740 O O . PRO A 1 98 ? 5.116 15.758 7.566 1.00 90.25 98 PRO A O 1
ATOM 743 N N . PHE A 1 99 ? 2.930 15.445 7.953 1.00 91.44 99 PHE A N 1
ATOM 744 C CA . PHE A 1 99 ? 2.570 16.861 7.978 1.00 91.44 99 PHE A CA 1
ATOM 745 C C . PHE A 1 99 ? 2.422 17.391 9.405 1.00 91.44 99 PHE A C 1
ATOM 747 O O . PHE A 1 99 ? 1.753 16.801 10.254 1.00 91.44 99 PHE A O 1
ATOM 754 N N . ALA A 1 100 ? 3.007 18.564 9.656 1.00 90.44 100 ALA A N 1
ATOM 755 C CA . ALA A 1 100 ? 2.910 19.223 10.950 1.00 90.44 100 ALA A CA 1
ATOM 756 C C . ALA A 1 100 ? 1.447 19.544 11.308 1.00 90.44 100 ALA A C 1
ATOM 758 O O . ALA A 1 100 ? 0.696 20.087 10.497 1.00 90.44 100 ALA A O 1
ATOM 759 N N . GLY A 1 101 ? 1.060 19.232 12.546 1.00 89.94 101 GLY A N 1
ATOM 760 C CA . GLY A 1 101 ? -0.291 19.465 13.063 1.00 89.94 101 GLY A CA 1
ATOM 761 C C . GLY A 1 101 ? -1.292 18.342 12.781 1.00 89.94 101 GLY A C 1
ATOM 762 O O . GLY A 1 101 ? -2.437 18.452 13.212 1.00 89.94 101 GLY A O 1
ATOM 763 N N . TRP A 1 102 ? -0.888 17.267 12.099 1.00 93.38 102 TRP A N 1
ATOM 764 C CA . TRP A 1 102 ? -1.712 16.069 11.953 1.00 93.38 102 TRP A CA 1
ATOM 765 C C . TRP A 1 102 ? -1.493 15.136 13.145 1.00 93.38 102 TRP A C 1
ATOM 767 O O . TRP A 1 102 ? -0.358 14.890 13.554 1.00 93.38 102 TRP A O 1
ATOM 777 N N . SER A 1 103 ? -2.586 14.625 13.708 1.00 94.25 103 SER A N 1
ATOM 778 C CA . SER A 1 103 ? -2.531 13.656 14.803 1.00 94.25 103 SER A CA 1
ATOM 779 C C . SER A 1 103 ? -2.407 12.234 14.255 1.00 94.25 103 SER A C 1
ATOM 781 O O . SER A 1 103 ? -3.079 11.922 13.269 1.00 94.25 103 SER A O 1
ATOM 783 N N . PRO A 1 104 ? -1.614 11.361 14.902 1.00 97.12 104 PRO A N 1
ATOM 784 C CA . PRO A 1 104 ? -1.599 9.938 14.595 1.00 97.12 104 PRO A CA 1
ATOM 785 C C . PRO A 1 104 ? -2.998 9.320 14.620 1.00 97.12 104 PRO A C 1
ATOM 787 O O . PRO A 1 104 ? -3.814 9.637 15.490 1.00 97.12 104 PRO A O 1
ATOM 790 N N . LEU A 1 105 ? -3.249 8.410 13.685 1.00 97.50 105 LEU A N 1
ATOM 791 C CA . LEU A 1 105 ? -4.475 7.633 13.573 1.00 97.50 105 LEU A CA 1
ATOM 792 C C . LEU A 1 105 ? -4.181 6.151 13.849 1.00 97.50 105 LEU A C 1
ATOM 794 O O . LEU A 1 105 ? -3.157 5.634 13.399 1.00 97.50 105 LEU A O 1
ATOM 798 N N . PRO A 1 106 ? -5.059 5.446 14.585 1.00 98.00 106 PRO A N 1
ATOM 799 C CA . PRO A 1 106 ? -4.825 4.057 14.960 1.00 98.00 106 PRO A CA 1
ATOM 800 C C . PRO A 1 106 ? -4.921 3.135 13.738 1.00 98.00 106 PRO A C 1
ATOM 802 O O . PRO A 1 106 ? -5.980 3.006 13.121 1.00 98.00 106 PRO A O 1
ATOM 805 N N . ALA A 1 107 ? -3.825 2.460 13.400 1.00 97.94 107 ALA A N 1
ATOM 806 C CA . ALA A 1 107 ? -3.762 1.563 12.253 1.00 97.94 107 ALA A CA 1
ATOM 807 C C . ALA A 1 107 ? -2.826 0.372 12.512 1.00 97.94 107 ALA A C 1
ATOM 809 O O . ALA A 1 107 ? -1.849 0.494 13.251 1.00 97.94 107 ALA A O 1
ATOM 810 N N . ILE A 1 108 ? -3.129 -0.781 11.910 1.00 97.69 108 ILE A N 1
ATOM 811 C CA . ILE A 1 108 ? -2.360 -2.026 12.030 1.00 97.69 108 ILE A CA 1
ATOM 812 C C . ILE A 1 108 ? -2.232 -2.666 10.646 1.00 97.69 108 ILE A C 1
ATOM 814 O O . ILE A 1 108 ? -3.237 -2.906 9.979 1.00 97.69 108 ILE A O 1
ATOM 818 N N . ALA A 1 109 ? -1.004 -2.988 10.235 1.00 97.00 109 ALA A N 1
ATOM 819 C CA . ALA A 1 109 ? -0.755 -3.842 9.078 1.00 97.00 109 ALA A CA 1
ATOM 820 C C . ALA A 1 109 ? -0.696 -5.295 9.561 1.00 97.00 109 ALA A C 1
ATOM 822 O O . ALA A 1 109 ? 0.213 -5.661 10.307 1.00 97.00 109 ALA A O 1
ATOM 823 N N . LEU A 1 110 ? -1.663 -6.121 9.157 1.00 95.56 110 LEU A N 1
ATOM 824 C CA . LEU A 1 110 ? -1.764 -7.520 9.603 1.00 95.56 110 LEU A CA 1
ATOM 825 C C . LEU A 1 110 ? -0.573 -8.369 9.139 1.00 95.56 110 LEU A C 1
ATOM 827 O O . LEU A 1 110 ? -0.230 -9.371 9.752 1.00 95.56 110 LEU A O 1
ATOM 831 N N . THR A 1 111 ? 0.100 -7.914 8.090 1.00 92.75 111 THR A N 1
ATOM 832 C CA . THR A 1 111 ? 1.289 -8.528 7.505 1.00 92.75 111 THR A CA 1
ATOM 833 C C . THR A 1 111 ? 2.579 -8.268 8.290 1.00 92.75 111 THR A C 1
ATOM 835 O O . THR A 1 111 ? 3.616 -8.822 7.935 1.00 92.75 111 THR A O 1
ATOM 838 N N . ASN A 1 112 ? 2.563 -7.418 9.327 1.00 92.56 112 ASN A N 1
ATOM 839 C CA . ASN A 1 112 ? 3.776 -7.076 10.085 1.00 92.56 112 ASN A CA 1
ATOM 840 C C . ASN A 1 112 ? 4.237 -8.174 11.036 1.00 92.56 112 ASN A C 1
ATOM 842 O O . ASN A 1 112 ? 5.428 -8.256 11.339 1.00 92.56 112 ASN A O 1
ATOM 846 N N . ASP A 1 113 ? 3.315 -9.001 11.523 1.00 94.12 113 ASP A N 1
ATOM 847 C CA . ASP A 1 113 ? 3.662 -10.099 12.411 1.00 94.12 113 ASP A CA 1
ATOM 848 C C . ASP A 1 113 ? 3.938 -11.362 11.592 1.00 94.12 113 ASP A C 1
ATOM 850 O O . ASP A 1 113 ? 3.051 -12.163 11.293 1.00 94.12 113 ASP A O 1
ATOM 854 N N . ILE A 1 114 ? 5.206 -11.537 11.220 1.00 93.50 114 ILE A N 1
ATOM 855 C CA . ILE A 1 114 ? 5.644 -12.696 10.439 1.00 93.50 114 ILE A CA 1
ATOM 856 C C . ILE A 1 114 ? 5.404 -14.020 11.176 1.00 93.50 114 ILE A C 1
ATOM 858 O O . ILE A 1 114 ? 5.178 -15.042 10.527 1.00 93.50 114 ILE A O 1
ATOM 862 N N . ALA A 1 115 ? 5.418 -14.023 12.514 1.00 96.25 115 ALA A N 1
ATOM 863 C CA . ALA A 1 115 ? 5.141 -15.229 13.283 1.00 96.25 115 ALA A CA 1
ATOM 864 C C . ALA A 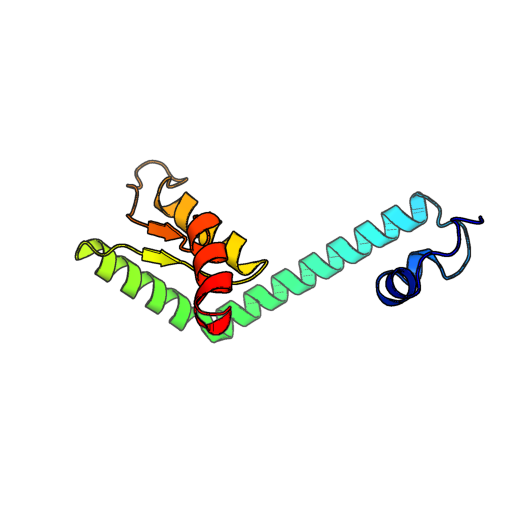1 115 ? 3.664 -15.611 13.147 1.00 96.25 115 ALA A C 1
ATOM 866 O O . ALA A 1 115 ? 3.370 -16.777 12.904 1.00 96.25 115 ALA A O 1
ATOM 867 N N . VAL A 1 116 ? 2.747 -14.639 13.200 1.00 94.44 116 VAL A N 1
ATOM 868 C CA . VAL A 1 116 ? 1.318 -14.874 12.931 1.00 94.44 116 VAL A CA 1
ATOM 869 C C . VAL A 1 116 ? 1.101 -15.349 11.497 1.00 94.44 116 VAL A C 1
ATOM 871 O O . VAL A 1 116 ? 0.484 -16.391 11.299 1.00 94.44 116 VAL A O 1
ATOM 874 N N . VAL A 1 117 ? 1.646 -14.644 10.502 1.00 94.62 117 VAL A N 1
ATOM 875 C CA . VAL A 1 117 ? 1.481 -14.989 9.077 1.00 94.62 117 VAL A CA 1
ATOM 876 C C . VAL A 1 117 ? 1.951 -16.419 8.790 1.00 94.62 117 VAL A C 1
ATOM 878 O O . VAL A 1 117 ? 1.248 -17.198 8.147 1.00 94.62 117 VAL A O 1
ATOM 881 N N . THR A 1 118 ? 3.130 -16.792 9.294 1.00 95.75 118 THR A N 1
ATOM 882 C CA . THR A 1 118 ? 3.696 -18.128 9.058 1.00 95.75 118 THR A CA 1
ATOM 883 C C . THR A 1 118 ? 3.013 -19.219 9.878 1.00 95.75 118 THR A C 1
ATOM 885 O O . THR A 1 118 ? 2.813 -20.308 9.347 1.00 95.75 118 THR A O 1
ATOM 888 N N . ALA A 1 119 ? 2.603 -18.946 11.122 1.00 97.06 119 ALA A N 1
ATOM 889 C CA . ALA A 1 119 ? 1.846 -19.902 11.929 1.00 97.06 119 ALA A CA 1
ATOM 890 C C . ALA A 1 119 ? 0.478 -20.192 11.304 1.00 97.06 119 ALA A C 1
ATOM 892 O O . ALA A 1 119 ? 0.116 -21.351 11.138 1.00 97.06 119 ALA A O 1
ATOM 893 N N . VAL A 1 120 ? -0.251 -19.158 10.876 1.00 94.94 120 VAL A N 1
ATOM 894 C CA . VAL A 1 120 ? -1.541 -19.318 10.191 1.00 94.94 120 VAL A CA 1
ATOM 895 C C . VAL A 1 120 ? -1.352 -20.086 8.880 1.00 94.94 120 VAL A C 1
ATOM 897 O O . VAL A 1 120 ? -2.012 -21.101 8.657 1.00 94.94 120 VAL A O 1
ATOM 900 N N . GLY A 1 121 ? -0.390 -19.680 8.048 1.00 95.69 121 GLY A N 1
ATOM 901 C CA . GLY A 1 121 ? -0.114 -20.363 6.784 1.00 95.69 121 GLY A CA 1
ATOM 902 C C . GLY A 1 121 ? 0.266 -21.837 6.956 1.00 95.69 121 GLY A C 1
ATOM 903 O O . GLY A 1 121 ? -0.144 -22.667 6.145 1.00 95.69 121 GLY A O 1
ATOM 904 N N . ASN A 1 122 ? 1.010 -22.171 8.014 1.00 96.75 122 ASN A N 1
ATOM 905 C CA . ASN A 1 122 ? 1.434 -23.537 8.317 1.00 96.75 122 ASN A CA 1
ATOM 906 C C . ASN A 1 122 ? 0.320 -24.389 8.947 1.00 96.75 122 ASN A C 1
ATOM 908 O O . ASN A 1 122 ? 0.120 -25.530 8.534 1.00 96.75 122 ASN A O 1
ATOM 912 N N . ASP A 1 123 ? -0.390 -23.852 9.941 1.00 97.50 123 ASP A N 1
ATOM 913 C CA . ASP A 1 123 ? -1.287 -24.631 10.803 1.00 97.50 123 ASP A CA 1
ATOM 914 C C . ASP A 1 123 ? -2.716 -24.713 10.253 1.00 97.50 123 ASP A C 1
ATOM 916 O O . ASP A 1 123 ? -3.405 -25.712 10.469 1.00 97.50 123 ASP A O 1
ATOM 920 N N . VAL A 1 124 ? -3.174 -23.674 9.544 1.00 95.38 124 VAL A N 1
ATOM 921 C CA . VAL A 1 124 ? -4.539 -23.598 8.988 1.00 95.38 124 VAL A CA 1
ATOM 922 C C . VAL A 1 124 ? -4.574 -23.408 7.469 1.00 95.38 124 VAL A C 1
ATOM 924 O O . VAL A 1 124 ? -5.650 -23.440 6.873 1.00 95.38 124 VAL A O 1
ATOM 927 N N . GLY A 1 125 ? -3.414 -23.279 6.823 1.00 95.00 125 GLY A N 1
ATOM 928 C CA . GLY A 1 125 ? -3.283 -23.152 5.373 1.00 95.00 125 GLY A CA 1
ATOM 929 C C . GLY A 1 125 ? -3.310 -21.704 4.881 1.00 95.00 125 GLY A C 1
ATOM 930 O O . GLY A 1 125 ? -3.922 -20.825 5.487 1.00 95.00 125 GLY A O 1
ATOM 931 N N . PHE A 1 126 ? -2.651 -21.469 3.744 1.00 91.50 126 PHE A N 1
ATOM 932 C CA . PHE A 1 126 ? -2.423 -20.129 3.191 1.00 91.50 126 PHE A CA 1
ATOM 933 C C . PHE A 1 126 ? -3.705 -19.377 2.794 1.00 91.50 126 PHE A C 1
ATOM 935 O O . PHE A 1 126 ? -3.702 -18.155 2.780 1.00 91.50 126 PHE A O 1
ATOM 942 N N . ASP A 1 127 ? -4.819 -20.073 2.543 1.00 92.94 127 ASP A N 1
ATOM 943 C CA . ASP A 1 127 ? -6.117 -19.436 2.253 1.00 92.94 127 ASP A CA 1
ATOM 944 C C . ASP A 1 127 ? -6.681 -18.628 3.439 1.00 92.94 127 ASP A C 1
ATOM 946 O O . ASP A 1 127 ? -7.624 -17.856 3.272 1.00 92.94 127 ASP A O 1
ATOM 950 N N . ASN A 1 128 ? -6.126 -18.819 4.640 1.00 88.19 128 ASN A N 1
ATOM 951 C CA . ASN A 1 128 ? -6.516 -18.116 5.862 1.00 88.19 128 ASN A CA 1
ATOM 952 C C . ASN A 1 128 ? -5.522 -17.014 6.271 1.00 88.19 128 ASN A C 1
ATOM 954 O O . ASN A 1 128 ? -5.666 -16.459 7.362 1.00 88.19 128 ASN A O 1
ATOM 958 N N . VAL A 1 129 ? -4.512 -16.742 5.437 1.00 84.88 129 VAL A N 1
ATOM 959 C CA . VAL A 1 129 ? -3.483 -15.710 5.645 1.00 84.88 129 VAL A CA 1
ATOM 960 C C . VAL A 1 129 ? -3.912 -14.380 5.035 1.00 84.88 129 VAL A C 1
ATOM 962 O O . VAL A 1 129 ? -4.438 -14.382 3.899 1.00 84.88 129 VAL A O 1
#

Radius of gyration: 22.03 Å; chains: 1; bounding box: 48×44×46 Å

Foldseek 3Di:
DPPQQDDPVCCVVPVVSHVDDDQDPVNVVVVVVVVVVVVVVVVVVVVVVCCVVCVVVVVVVVVVVVVCQVVVHAAEAEDPDVSLVVSVVVQVCQQPPPDPPDDRTHYDYPVPPPVVQVCCCPVVNNVRD